Protein AF-A0A3M1MT87-F1 (afdb_monomer_lite)

pLDDT: mean 92.25, std 8.13, range [54.38, 97.94]

Radius of gyration: 17.78 Å; chains: 1; bounding box: 37×19×46 Å

Sequence (66 aa):
MPSRHAGSEAERRALNAYINLLRCTETVTADTCRHLADAGLTVGQFGTLEALYHLGPLCQRDIGRK

Secondary structure (DSSP, 8-state):
------S-HHHHHHHHHHHHHHHHHHHHHHHHTGGGGGGT--HHHHHHHHHHHHH-S--HHHHTT-

Str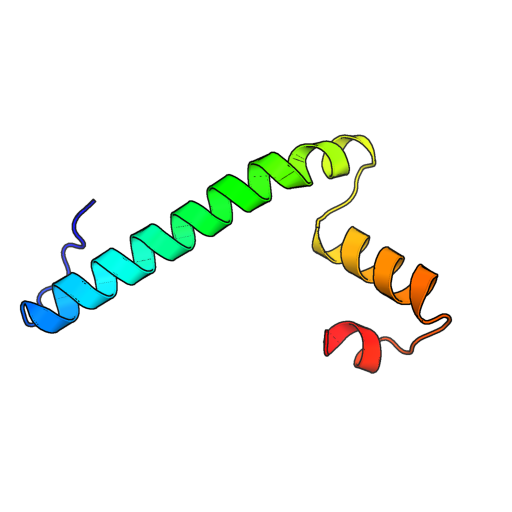ucture (mmCIF, N/CA/C/O backbone):
data_AF-A0A3M1MT87-F1
#
_entry.id   AF-A0A3M1MT87-F1
#
loop_
_atom_site.group_PDB
_atom_site.id
_atom_site.type_symbol
_atom_site.label_atom_id
_atom_site.label_alt_id
_atom_site.label_comp_id
_atom_site.label_asym_id
_atom_site.label_entity_id
_atom_site.label_seq_id
_atom_site.pdbx_PDB_ins_code
_atom_site.Cartn_x
_atom_site.Cartn_y
_atom_site.Cartn_z
_atom_site.occupancy
_atom_site.B_iso_or_equiv
_atom_site.auth_seq_id
_atom_site.auth_comp_id
_atom_site.auth_asym_id
_atom_site.auth_atom_id
_atom_site.pdbx_PDB_model_num
ATOM 1 N N . MET A 1 1 ? 5.104 5.456 -19.995 1.00 54.38 1 MET A N 1
ATOM 2 C CA . MET A 1 1 ? 5.905 6.496 -20.690 1.00 54.38 1 MET A CA 1
ATOM 3 C C . MET A 1 1 ? 7.368 6.107 -20.594 1.00 54.38 1 MET A C 1
ATOM 5 O O . MET A 1 1 ? 7.771 5.747 -19.496 1.00 54.38 1 MET A O 1
ATOM 9 N N . PRO A 1 2 ? 8.142 6.154 -21.688 1.00 62.44 2 PRO A N 1
ATOM 10 C CA . PRO A 1 2 ? 9.555 5.805 -21.637 1.00 62.44 2 PRO A CA 1
ATOM 11 C C . PRO A 1 2 ? 10.342 6.843 -20.823 1.00 62.44 2 PRO A C 1
ATOM 13 O O . PRO A 1 2 ? 10.231 8.044 -21.070 1.00 62.44 2 PRO A O 1
ATOM 16 N N . SER A 1 3 ? 11.136 6.390 -19.850 1.00 71.25 3 SER A N 1
ATOM 17 C CA . SER A 1 3 ? 12.082 7.238 -19.121 1.00 71.25 3 SER A CA 1
ATOM 18 C C . SER A 1 3 ? 13.103 7.845 -20.090 1.00 71.25 3 SER A C 1
ATOM 20 O O . SER A 1 3 ? 13.638 7.124 -20.937 1.00 71.25 3 SER A O 1
ATOM 22 N N . ARG A 1 4 ? 13.446 9.130 -19.926 1.00 76.50 4 ARG A N 1
ATOM 23 C CA . ARG A 1 4 ? 14.540 9.801 -20.668 1.00 76.50 4 ARG A CA 1
ATOM 24 C C . ARG A 1 4 ? 15.941 9.422 -20.156 1.00 76.50 4 ARG A C 1
ATOM 26 O O . ARG A 1 4 ? 16.907 10.123 -20.428 1.00 76.50 4 ARG A O 1
ATOM 33 N N . HIS A 1 5 ? 16.043 8.351 -19.374 1.00 81.31 5 HIS A N 1
ATOM 34 C CA . HIS A 1 5 ? 17.299 7.893 -18.803 1.00 81.31 5 HIS A CA 1
ATOM 35 C C . HIS A 1 5 ? 18.236 7.395 -19.912 1.00 81.31 5 HIS A C 1
ATOM 37 O O . HIS A 1 5 ? 17.868 6.508 -20.684 1.00 81.31 5 HIS A O 1
ATOM 43 N N . ALA A 1 6 ? 19.433 7.981 -19.981 1.00 78.50 6 ALA A N 1
ATOM 44 C CA . ALA A 1 6 ? 20.474 7.659 -20.955 1.00 78.50 6 ALA A CA 1
ATOM 45 C C . ALA A 1 6 ? 21.334 6.468 -20.485 1.00 78.50 6 ALA A C 1
ATOM 47 O O . ALA A 1 6 ? 22.551 6.579 -20.373 1.00 78.50 6 ALA A O 1
ATOM 48 N N . GLY A 1 7 ? 20.676 5.356 -20.154 1.00 87.62 7 GLY A N 1
ATOM 49 C CA . GLY A 1 7 ? 21.322 4.083 -19.821 1.00 87.62 7 GLY A CA 1
ATOM 50 C C . GLY A 1 7 ? 21.336 3.122 -21.010 1.00 87.62 7 GLY A C 1
ATOM 51 O O . GLY A 1 7 ? 20.762 3.401 -22.067 1.00 87.62 7 GLY A O 1
ATOM 52 N N . SER A 1 8 ? 21.952 1.958 -20.822 1.00 93.75 8 SER A N 1
ATOM 53 C CA . SER A 1 8 ? 21.855 0.836 -21.756 1.00 93.75 8 SER A CA 1
ATOM 54 C C . SER A 1 8 ? 20.395 0.426 -21.993 1.00 93.75 8 SER A C 1
ATOM 56 O O . SER A 1 8 ? 19.510 0.651 -21.164 1.00 93.75 8 SER A O 1
ATOM 58 N N . GLU A 1 9 ? 20.117 -0.247 -23.111 1.00 91.94 9 GLU A N 1
ATOM 59 C CA . GLU A 1 9 ? 18.758 -0.718 -23.414 1.00 91.94 9 GLU A CA 1
ATOM 60 C C . GLU A 1 9 ? 18.196 -1.665 -22.337 1.00 91.94 9 GLU A C 1
ATOM 62 O O . GLU A 1 9 ? 16.988 -1.685 -22.098 1.00 91.94 9 GLU A O 1
ATOM 67 N N . ALA A 1 10 ? 19.056 -2.425 -21.650 1.00 94.75 10 ALA A N 1
ATOM 68 C CA . ALA A 1 10 ? 18.652 -3.268 -20.528 1.00 94.75 10 ALA A CA 1
ATOM 69 C C . ALA A 1 10 ? 18.198 -2.436 -19.316 1.00 94.75 10 ALA A C 1
ATOM 71 O O . ALA A 1 10 ? 17.107 -2.671 -18.794 1.00 94.75 10 ALA A O 1
ATOM 72 N N . GLU A 1 11 ? 18.979 -1.427 -18.919 1.00 94.81 11 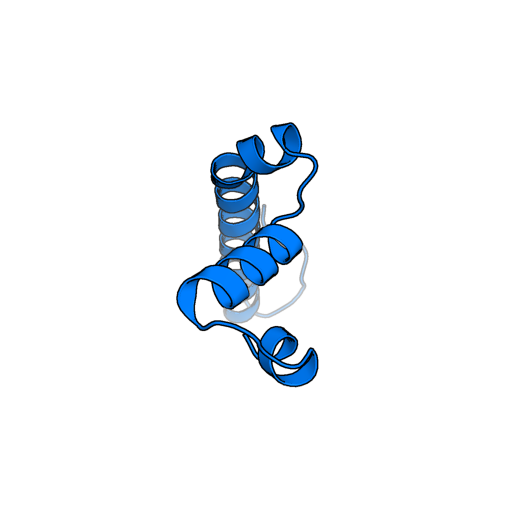GLU A N 1
ATOM 73 C CA . GLU A 1 11 ? 18.634 -0.513 -17.819 1.00 94.81 11 GLU A CA 1
ATOM 74 C C . GLU A 1 11 ? 17.356 0.267 -18.127 1.00 94.81 11 GLU A C 1
ATOM 76 O O . GLU A 1 11 ? 16.465 0.376 -17.286 1.00 94.81 11 GLU A O 1
ATOM 81 N N . ARG A 1 12 ? 17.213 0.746 -19.366 1.00 93.56 12 ARG A N 1
ATOM 82 C CA . ARG A 1 12 ? 16.029 1.487 -19.810 1.00 93.56 12 ARG A CA 1
ATOM 83 C C . ARG A 1 12 ? 14.768 0.623 -19.754 1.00 93.56 12 ARG A C 1
ATOM 85 O O . ARG A 1 12 ? 13.718 1.099 -19.323 1.00 93.56 12 ARG A O 1
ATOM 92 N N . ARG A 1 13 ? 14.852 -0.656 -20.148 1.00 93.88 13 ARG A N 1
ATOM 93 C CA . ARG A 1 13 ? 13.741 -1.614 -20.003 1.00 93.88 13 ARG A CA 1
ATOM 94 C C . ARG A 1 13 ? 13.408 -1.888 -18.539 1.00 93.88 13 ARG A C 1
ATOM 96 O O . ARG A 1 13 ? 12.232 -1.822 -18.187 1.00 93.88 13 ARG A O 1
ATOM 103 N N . ALA A 1 14 ? 14.411 -2.149 -17.701 1.00 95.62 14 ALA A N 1
ATOM 104 C CA . ALA A 1 14 ? 14.212 -2.406 -16.275 1.00 95.62 14 ALA A CA 1
ATOM 105 C C . ALA A 1 14 ? 13.551 -1.210 -15.568 1.00 95.62 14 ALA A C 1
ATOM 107 O O . ALA A 1 14 ? 12.556 -1.378 -14.865 1.00 95.62 14 ALA A O 1
ATOM 108 N N . LEU A 1 15 ? 14.035 0.008 -15.830 1.00 94.94 15 LEU A N 1
ATOM 109 C CA . LEU A 1 15 ? 13.476 1.235 -15.266 1.00 94.94 15 LEU A CA 1
ATOM 110 C C . LEU A 1 15 ? 12.033 1.474 -15.726 1.00 94.94 15 LEU A C 1
ATOM 112 O O . LEU A 1 15 ? 11.169 1.790 -14.912 1.00 94.94 15 LEU A O 1
ATOM 116 N N . ASN A 1 16 ? 11.745 1.285 -17.016 1.00 94.81 16 ASN A N 1
ATOM 117 C CA . ASN A 1 16 ? 10.379 1.411 -17.525 1.00 94.81 16 ASN A CA 1
ATOM 118 C C . ASN A 1 16 ? 9.429 0.391 -16.882 1.00 94.81 16 ASN A C 1
ATOM 120 O O . ASN A 1 16 ? 8.302 0.747 -16.540 1.00 94.81 16 ASN A O 1
ATOM 124 N N . ALA A 1 17 ? 9.876 -0.856 -16.697 1.00 96.00 17 ALA A N 1
ATOM 125 C CA . ALA A 1 17 ? 9.091 -1.882 -16.018 1.00 96.00 17 ALA A CA 1
ATOM 126 C C . ALA A 1 17 ? 8.811 -1.494 -14.560 1.00 96.00 17 ALA A C 1
ATOM 128 O O . ALA A 1 17 ? 7.655 -1.510 -14.143 1.00 96.00 17 ALA A O 1
ATOM 129 N N . TYR A 1 18 ? 9.833 -1.060 -13.818 1.00 96.25 18 TYR A N 1
ATOM 130 C CA . TYR A 1 18 ? 9.682 -0.592 -12.441 1.00 96.25 18 TYR A CA 1
ATOM 131 C C . TYR A 1 18 ? 8.697 0.580 -12.327 1.00 96.25 18 TYR A C 1
ATOM 133 O O . TYR A 1 18 ? 7.784 0.534 -11.509 1.00 96.25 18 TYR A O 1
ATOM 141 N N . ILE A 1 19 ? 8.821 1.598 -13.188 1.00 95.81 19 ILE A N 1
ATOM 142 C CA . ILE A 1 19 ? 7.908 2.754 -13.204 1.00 95.81 19 ILE A CA 1
ATOM 143 C C . ILE A 1 19 ? 6.466 2.313 -13.471 1.00 95.81 19 ILE A C 1
ATOM 145 O O . ILE A 1 19 ? 5.540 2.808 -12.829 1.00 95.81 19 ILE A O 1
ATOM 149 N N . ASN A 1 20 ? 6.261 1.403 -14.426 1.00 96.44 20 ASN A N 1
ATOM 150 C CA . ASN A 1 20 ? 4.925 0.905 -14.741 1.00 96.44 20 ASN A CA 1
ATOM 151 C C . ASN A 1 20 ? 4.331 0.113 -13.568 1.00 96.44 20 ASN A C 1
ATOM 153 O O . ASN A 1 20 ? 3.161 0.308 -13.252 1.00 96.44 20 ASN A O 1
ATOM 157 N N . LEU A 1 21 ? 5.128 -0.736 -12.911 1.00 97.94 21 LEU A N 1
ATOM 158 C CA . LEU A 1 21 ? 4.696 -1.485 -11.731 1.00 97.94 21 LEU A CA 1
ATOM 159 C C . LEU A 1 21 ? 4.347 -0.550 -10.573 1.00 97.94 21 LEU A C 1
ATOM 161 O O . LEU A 1 21 ? 3.261 -0.672 -10.019 1.00 97.94 21 LEU A O 1
ATOM 165 N N . LEU A 1 22 ? 5.209 0.421 -10.262 1.00 97.19 22 LEU A N 1
ATOM 166 C CA . LEU A 1 22 ? 4.970 1.393 -9.196 1.00 97.19 22 LEU A CA 1
ATOM 167 C C . LEU A 1 22 ? 3.644 2.137 -9.405 1.00 97.19 22 LEU A C 1
ATOM 169 O O . LEU A 1 22 ? 2.808 2.180 -8.509 1.00 97.19 22 LEU A O 1
ATOM 173 N N . ARG A 1 23 ? 3.405 2.641 -10.620 1.00 96.50 23 ARG A N 1
ATOM 174 C CA . ARG A 1 23 ? 2.164 3.356 -10.962 1.00 96.50 23 ARG A CA 1
ATOM 175 C C . ARG A 1 23 ? 0.929 2.466 -10.943 1.00 96.50 23 ARG A C 1
ATOM 177 O O . ARG A 1 23 ? -0.152 2.925 -10.577 1.00 96.50 23 ARG A O 1
ATOM 184 N N . CYS A 1 24 ? 1.072 1.211 -11.367 1.00 97.81 24 CYS A N 1
ATOM 185 C CA . CYS A 1 24 ? -0.000 0.228 -11.267 1.00 97.81 24 CYS A CA 1
ATOM 186 C C . CYS A 1 24 ? -0.389 0.037 -9.797 1.00 97.81 24 CYS A C 1
ATOM 188 O O . CYS A 1 24 ? -1.558 0.186 -9.453 1.00 97.81 24 CYS A O 1
ATOM 190 N N . THR A 1 25 ? 0.598 -0.173 -8.924 1.00 97.50 25 THR A N 1
ATOM 191 C CA . THR A 1 25 ? 0.389 -0.302 -7.478 1.00 97.50 25 THR A CA 1
ATOM 192 C C . THR A 1 25 ? -0.270 0.938 -6.882 1.00 97.50 25 THR A C 1
ATOM 194 O O . THR A 1 25 ? -1.220 0.798 -6.115 1.00 97.50 25 THR A O 1
ATOM 197 N N . GLU A 1 26 ? 0.172 2.143 -7.252 1.00 95.56 26 GLU A N 1
ATOM 198 C CA . GLU A 1 26 ? -0.444 3.401 -6.802 1.00 95.56 26 GLU A CA 1
ATOM 199 C C . GLU A 1 26 ? -1.911 3.496 -7.234 1.00 95.56 26 GLU A C 1
ATOM 201 O O . GLU A 1 26 ? -2.774 3.823 -6.423 1.00 95.56 26 GLU A O 1
ATOM 206 N N . THR A 1 27 ? -2.204 3.162 -8.494 1.00 97.50 27 THR A N 1
ATOM 207 C CA . THR A 1 27 ? -3.563 3.221 -9.052 1.00 97.50 27 THR A CA 1
ATOM 208 C C . THR A 1 27 ? -4.489 2.225 -8.363 1.00 97.50 27 THR A C 1
ATOM 210 O O . THR A 1 27 ? -5.580 2.596 -7.937 1.00 97.50 27 THR A O 1
ATOM 213 N N . VAL A 1 28 ? -4.046 0.972 -8.224 1.00 97.19 28 VAL A N 1
ATOM 214 C CA . VAL A 1 28 ? -4.824 -0.084 -7.568 1.00 97.19 28 VAL A CA 1
ATOM 215 C C . VAL A 1 28 ? -5.059 0.270 -6.105 1.00 97.19 28 VAL A C 1
ATOM 217 O O . VAL A 1 28 ? -6.204 0.270 -5.673 1.00 97.19 28 VAL A O 1
ATOM 220 N N . THR A 1 29 ? -4.010 0.655 -5.369 1.00 95.06 29 THR A N 1
ATOM 221 C CA . THR A 1 29 ? -4.123 1.054 -3.956 1.00 95.06 29 THR A CA 1
ATOM 222 C C . THR A 1 29 ? -5.098 2.214 -3.780 1.00 95.06 29 THR A C 1
ATOM 224 O O . THR A 1 29 ? -5.956 2.170 -2.902 1.00 95.06 29 THR A O 1
ATOM 227 N N . ALA A 1 30 ? -4.995 3.248 -4.619 1.00 93.31 30 ALA A N 1
ATOM 228 C CA . ALA A 1 30 ? -5.876 4.407 -4.543 1.00 93.31 30 ALA A CA 1
ATOM 229 C C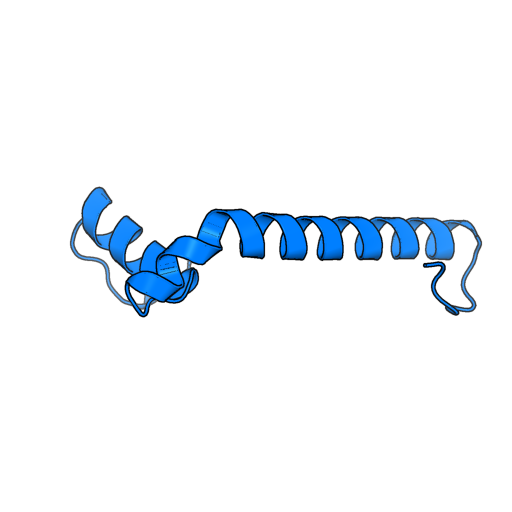 . ALA A 1 30 ? -7.345 4.034 -4.773 1.00 93.31 30 ALA A C 1
ATOM 231 O O . ALA A 1 30 ? -8.221 4.596 -4.120 1.00 93.31 30 ALA A O 1
ATOM 232 N N . ASP A 1 31 ? -7.618 3.095 -5.679 1.00 95.94 31 ASP A N 1
ATOM 233 C CA . ASP A 1 31 ? -8.980 2.661 -5.965 1.00 95.94 31 ASP A CA 1
ATOM 234 C C . ASP A 1 31 ? -9.543 1.758 -4.863 1.00 95.94 31 ASP A C 1
ATOM 236 O O . ASP A 1 31 ? -10.603 2.045 -4.304 1.00 95.94 31 ASP A O 1
ATOM 240 N N . THR A 1 32 ? -8.796 0.723 -4.472 1.00 95.62 32 THR A N 1
ATOM 241 C CA . THR A 1 32 ? -9.243 -0.246 -3.464 1.00 95.62 32 THR A CA 1
ATOM 242 C C . THR A 1 32 ? -9.389 0.381 -2.086 1.00 95.62 32 THR A C 1
ATOM 244 O O . THR A 1 32 ? -10.286 0.005 -1.338 1.00 95.62 32 THR A O 1
ATOM 247 N N . CYS A 1 33 ? -8.541 1.352 -1.741 1.00 95.50 33 CYS A N 1
ATOM 248 C CA . CYS A 1 33 ? -8.550 2.004 -0.433 1.00 95.50 33 CYS A CA 1
ATOM 249 C C . CYS A 1 33 ? -9.317 3.331 -0.408 1.00 95.50 33 CYS A C 1
ATOM 251 O O . CYS A 1 33 ? -9.355 3.980 0.635 1.00 95.50 33 CYS A O 1
ATOM 253 N N . ARG A 1 34 ? -9.942 3.746 -1.518 1.00 94.81 34 ARG A N 1
ATOM 254 C CA . ARG A 1 34 ? -10.664 5.027 -1.618 1.00 94.81 34 ARG A CA 1
ATOM 255 C C . ARG A 1 34 ? -11.692 5.217 -0.502 1.00 94.81 34 ARG A C 1
ATOM 257 O O . ARG A 1 34 ? -11.777 6.292 0.077 1.00 94.81 34 ARG A O 1
ATOM 264 N N . HIS A 1 35 ? -12.419 4.152 -0.181 1.00 95.25 35 HIS A N 1
ATOM 265 C CA . HIS A 1 35 ? -13.466 4.127 0.841 1.00 95.25 35 HIS A CA 1
ATOM 266 C C . HIS A 1 35 ? -12.952 4.424 2.263 1.00 95.25 35 HIS A C 1
ATOM 268 O O . HIS A 1 35 ? -13.726 4.823 3.126 1.00 95.25 35 HIS A O 1
ATOM 274 N N . LEU A 1 36 ? -11.649 4.267 2.532 1.00 96.31 36 LEU A N 1
ATOM 275 C CA . LEU A 1 36 ? -11.074 4.613 3.836 1.00 96.31 36 LEU A CA 1
ATOM 276 C C . LEU A 1 36 ? -11.142 6.122 4.106 1.00 96.31 36 LEU A C 1
ATOM 278 O O . LEU A 1 36 ? -11.252 6.534 5.262 1.00 96.31 36 LEU A O 1
ATOM 282 N N . ALA A 1 37 ? -11.136 6.942 3.049 1.00 92.81 37 ALA A N 1
ATOM 283 C CA . ALA A 1 37 ? -11.286 8.388 3.168 1.00 92.81 37 ALA A CA 1
ATOM 284 C C . ALA A 1 37 ? -12.665 8.783 3.720 1.00 92.81 37 ALA A C 1
ATOM 286 O O . ALA A 1 37 ? -12.751 9.759 4.463 1.00 92.81 37 ALA A O 1
ATOM 287 N N . ASP A 1 38 ? -13.712 7.998 3.443 1.00 95.00 38 ASP A N 1
ATOM 288 C CA . ASP A 1 38 ? -15.063 8.227 3.979 1.00 95.00 38 ASP A CA 1
ATOM 289 C C . ASP A 1 38 ? -15.099 8.052 5.508 1.00 95.00 38 ASP A C 1
ATOM 291 O O . ASP A 1 38 ? -15.895 8.685 6.198 1.00 95.00 38 ASP A O 1
ATOM 295 N N . ALA A 1 39 ? -14.187 7.235 6.047 1.00 95.38 39 ALA A N 1
ATOM 296 C CA . ALA A 1 39 ? -13.955 7.067 7.480 1.00 95.38 39 ALA A CA 1
ATOM 297 C C . ALA A 1 39 ? -12.873 8.016 8.041 1.00 95.38 39 ALA A C 1
ATOM 299 O O . ALA A 1 39 ? -12.531 7.928 9.220 1.00 95.38 39 ALA A O 1
ATOM 300 N N . GLY A 1 40 ? -12.310 8.908 7.218 1.00 96.19 40 GLY A N 1
ATOM 301 C CA . GLY A 1 40 ? -11.235 9.823 7.611 1.00 96.19 40 GLY A CA 1
ATOM 302 C C . G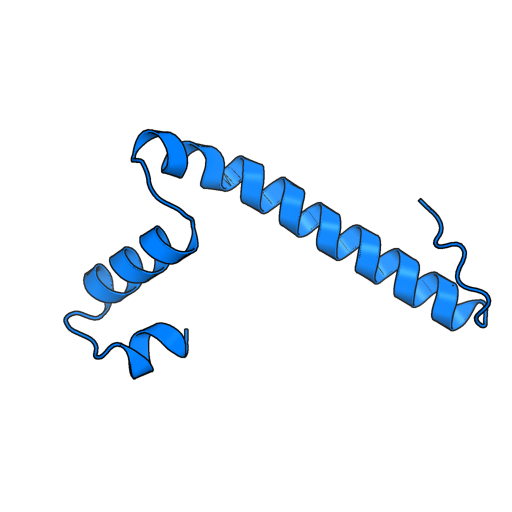LY A 1 40 ? -9.891 9.138 7.881 1.00 96.19 40 GLY A C 1
ATOM 303 O O . GLY A 1 40 ? -9.071 9.680 8.622 1.00 96.19 40 GLY A O 1
ATOM 304 N N . LEU A 1 41 ? -9.658 7.950 7.313 1.00 96.31 41 LEU A N 1
ATOM 305 C CA . LEU A 1 41 ? -8.461 7.144 7.551 1.00 96.31 41 LEU A CA 1
ATOM 306 C C . LEU A 1 41 ? -7.529 7.118 6.339 1.00 96.31 41 LEU A C 1
ATOM 308 O O . LEU A 1 41 ? -7.945 6.989 5.189 1.00 96.31 41 LEU A O 1
ATOM 312 N N . THR A 1 42 ? -6.228 7.149 6.618 1.00 94.69 42 THR A N 1
ATOM 313 C CA . THR A 1 42 ? -5.193 6.746 5.659 1.00 94.69 42 THR A CA 1
ATOM 314 C C . THR A 1 42 ? -5.016 5.225 5.653 1.00 94.69 42 THR A C 1
ATOM 316 O O . THR A 1 42 ? -5.315 4.552 6.641 1.00 94.69 42 THR A O 1
ATOM 319 N N . VAL A 1 43 ? -4.443 4.678 4.575 1.00 93.50 43 VAL A N 1
ATOM 320 C CA . VAL A 1 43 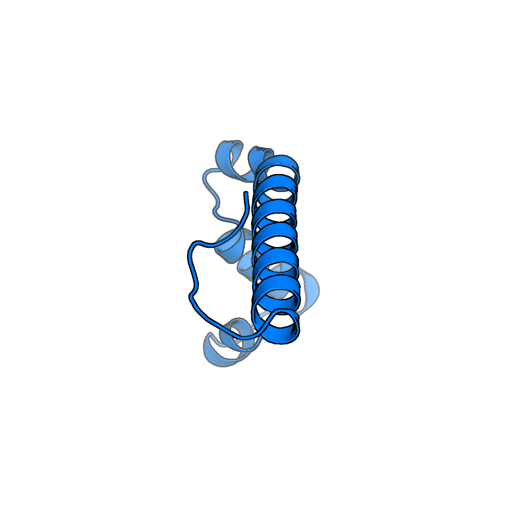? -4.124 3.240 4.469 1.00 93.50 43 VAL A CA 1
ATOM 321 C C . VAL A 1 43 ? -3.255 2.761 5.640 1.00 93.50 43 VAL A C 1
ATOM 323 O O . VAL A 1 43 ? -3.534 1.721 6.228 1.00 93.50 43 VAL A O 1
ATOM 326 N N . GLY A 1 44 ? -2.240 3.537 6.038 1.00 93.31 44 GLY A N 1
ATOM 327 C CA . GLY A 1 44 ? -1.360 3.174 7.157 1.00 93.31 44 GLY A CA 1
ATOM 328 C C . GLY A 1 44 ? -2.056 3.200 8.523 1.00 93.31 44 GLY A C 1
ATOM 329 O O . GLY A 1 44 ? -1.809 2.338 9.367 1.00 93.31 44 GLY A O 1
ATOM 330 N N . GLN A 1 45 ? -2.968 4.154 8.743 1.00 95.06 45 GLN A N 1
ATOM 331 C CA . GLN A 1 45 ? -3.785 4.183 9.962 1.00 95.06 45 GLN A CA 1
ATOM 332 C C . GLN A 1 45 ? -4.743 2.993 10.011 1.00 95.06 45 GLN A C 1
ATOM 334 O O . GLN A 1 45 ? -4.854 2.354 11.054 1.00 95.06 45 GLN A O 1
ATOM 339 N N . PHE A 1 46 ? -5.381 2.659 8.886 1.00 95.50 46 PHE A N 1
ATOM 340 C CA . PHE A 1 46 ? -6.212 1.465 8.786 1.00 95.50 46 PHE A CA 1
ATOM 341 C C . PHE A 1 46 ? -5.407 0.192 9.089 1.00 95.50 46 PHE A C 1
ATOM 343 O O . PHE A 1 46 ? -5.821 -0.587 9.941 1.00 95.50 46 PHE A O 1
ATOM 350 N N . GLY A 1 47 ? -4.215 0.032 8.506 1.00 94.31 47 GLY A N 1
ATOM 351 C CA . GLY A 1 47 ? -3.340 -1.111 8.797 1.00 94.31 47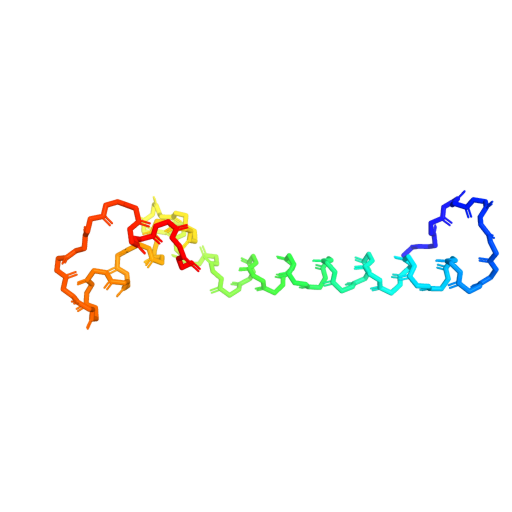 GLY A CA 1
ATOM 352 C C . GLY A 1 47 ? -2.902 -1.192 10.267 1.00 94.31 47 GLY A C 1
ATOM 353 O O . GLY A 1 47 ? -2.796 -2.279 10.831 1.00 94.31 47 GLY A O 1
ATOM 354 N N . THR A 1 48 ? -2.719 -0.049 10.936 1.00 95.56 48 THR A N 1
ATOM 355 C CA . THR A 1 48 ? -2.461 -0.016 12.387 1.00 95.56 48 THR A CA 1
ATOM 356 C C . THR A 1 48 ? -3.655 -0.554 13.179 1.00 95.56 48 THR A C 1
ATOM 358 O O . THR A 1 48 ? -3.476 -1.359 14.093 1.00 95.56 48 THR A O 1
ATOM 361 N N . LEU A 1 49 ? -4.874 -0.134 12.825 1.00 95.38 49 LEU A N 1
ATOM 362 C CA . LEU A 1 49 ? -6.100 -0.613 13.464 1.00 95.38 49 LEU A CA 1
ATOM 363 C C . LEU A 1 49 ? -6.321 -2.107 13.209 1.00 95.38 49 LEU A C 1
ATOM 365 O O . LEU A 1 49 ? -6.631 -2.835 14.145 1.00 95.38 49 LEU A O 1
ATOM 369 N N . GLU A 1 50 ? -6.104 -2.572 11.979 1.00 95.19 50 GLU A N 1
ATOM 370 C CA . GLU A 1 50 ? -6.189 -3.985 11.601 1.00 95.19 50 GLU A CA 1
ATOM 371 C C . GLU A 1 50 ? -5.207 -4.841 12.418 1.00 95.19 50 GLU A C 1
ATOM 373 O O . GLU A 1 50 ? -5.589 -5.868 12.986 1.00 95.19 50 GLU A O 1
ATOM 378 N N . ALA A 1 51 ? -3.954 -4.390 12.556 1.00 95.50 51 ALA A N 1
ATOM 379 C CA . ALA A 1 51 ? -2.948 -5.083 13.355 1.00 95.50 51 ALA A CA 1
ATOM 380 C C . ALA A 1 51 ? -3.357 -5.186 14.831 1.00 95.50 51 ALA A C 1
ATOM 382 O O . ALA A 1 51 ? -3.257 -6.265 15.413 1.00 95.50 51 ALA A O 1
ATOM 383 N N . LEU A 1 52 ? -3.843 -4.091 15.423 1.00 95.56 52 LEU A N 1
ATOM 384 C CA . LEU A 1 52 ? -4.316 -4.078 16.810 1.00 95.56 52 LEU A CA 1
ATOM 385 C C . LEU A 1 52 ? -5.571 -4.937 17.003 1.00 95.56 52 LEU A C 1
ATOM 387 O O . LEU A 1 52 ? -5.709 -5.602 18.028 1.00 95.56 52 LEU A O 1
ATOM 391 N N . TYR A 1 53 ? -6.474 -4.947 16.023 1.00 96.38 53 TYR A N 1
ATOM 392 C CA . TYR A 1 53 ? -7.704 -5.729 16.072 1.00 96.38 53 TYR A CA 1
ATOM 393 C C . TYR A 1 53 ? -7.425 -7.236 16.019 1.00 96.38 53 TYR A C 1
ATOM 395 O O . TYR A 1 53 ? -7.991 -7.994 16.803 1.00 96.38 53 TYR A O 1
ATOM 403 N N . HIS A 1 54 ? -6.527 -7.677 15.134 1.00 95.81 54 HIS A N 1
ATOM 404 C CA . HIS A 1 54 ? -6.255 -9.103 14.942 1.00 95.81 54 HIS A CA 1
ATOM 405 C C . HIS A 1 54 ? -5.192 -9.678 15.879 1.00 95.81 54 HIS A C 1
ATOM 407 O O . HIS A 1 54 ? -5.254 -10.861 16.206 1.00 95.81 54 HIS A O 1
ATOM 413 N N . LEU A 1 55 ? -4.209 -8.878 16.298 1.00 95.25 55 LEU A N 1
ATOM 414 C CA . LEU A 1 55 ? -3.093 -9.349 17.128 1.00 95.25 55 LEU A CA 1
ATOM 415 C C . LEU A 1 55 ? -3.176 -8.879 18.581 1.00 95.25 55 LEU A C 1
ATOM 417 O O . LEU A 1 55 ? -2.402 -9.347 19.414 1.00 95.25 55 LEU A O 1
ATOM 421 N N . GLY A 1 56 ? -4.112 -7.982 18.892 1.00 94.62 56 GLY A N 1
ATOM 422 C CA . GLY A 1 56 ? -4.247 -7.377 20.208 1.00 94.62 56 GLY A CA 1
ATOM 423 C C . GLY A 1 56 ? -3.263 -6.223 20.443 1.00 94.62 56 GLY A C 1
ATOM 424 O O . GLY A 1 56 ? -2.692 -5.672 19.499 1.00 94.62 56 GLY A O 1
ATOM 425 N N . PRO A 1 57 ? -3.072 -5.813 21.709 1.00 94.44 57 PRO A N 1
ATOM 426 C CA . PRO A 1 57 ? -2.196 -4.700 22.057 1.00 94.44 57 PRO A CA 1
ATOM 427 C C . PRO A 1 57 ? -0.747 -4.937 21.608 1.00 94.44 57 PRO A C 1
ATOM 429 O O . PRO A 1 57 ? -0.108 -5.903 22.021 1.00 94.44 57 PRO A O 1
ATOM 432 N N . LEU A 1 58 ? -0.213 -4.017 20.804 1.00 94.50 58 LEU A N 1
ATOM 433 C CA . LEU A 1 58 ? 1.169 -4.032 20.324 1.00 94.50 58 LEU A CA 1
ATOM 434 C C . LEU A 1 58 ? 1.864 -2.719 20.680 1.00 94.50 58 LEU A C 1
ATOM 436 O O . LEU A 1 58 ? 1.244 -1.653 20.675 1.00 94.50 58 LEU A O 1
ATOM 440 N N . CYS A 1 59 ? 3.168 -2.772 20.961 1.00 94.75 59 CYS A N 1
ATOM 441 C CA . CYS A 1 59 ? 3.941 -1.544 21.114 1.00 94.75 59 CYS A CA 1
ATOM 442 C C . CYS A 1 59 ? 4.196 -0.896 19.740 1.00 94.75 59 CYS A C 1
ATOM 444 O O . CYS A 1 59 ? 4.254 -1.582 18.718 1.00 94.75 59 CYS A O 1
ATOM 446 N N . GLN A 1 60 ? 4.398 0.426 19.701 1.00 92.62 60 GLN A N 1
ATOM 447 C CA . GLN A 1 60 ? 4.607 1.166 18.444 1.00 92.62 60 GLN A CA 1
ATOM 448 C C . GLN A 1 60 ? 5.724 0.587 17.566 1.00 92.62 60 GLN A C 1
ATOM 450 O O . GLN A 1 60 ? 5.605 0.580 16.343 1.00 92.62 60 GLN A O 1
ATOM 455 N N . ARG A 1 61 ? 6.801 0.080 18.178 1.00 94.56 61 ARG A N 1
ATOM 456 C CA . ARG A 1 61 ? 7.924 -0.515 17.444 1.00 94.56 61 ARG A CA 1
ATOM 457 C C . ARG A 1 61 ? 7.518 -1.785 16.696 1.00 94.56 61 ARG A C 1
ATOM 459 O O . ARG A 1 61 ? 8.041 -2.037 15.615 1.00 94.56 61 ARG A O 1
ATOM 466 N N . ASP A 1 62 ? 6.614 -2.569 17.270 1.00 92.62 62 ASP A N 1
ATOM 467 C CA . ASP A 1 62 ? 6.152 -3.818 16.667 1.00 92.62 62 ASP A CA 1
ATOM 468 C C . ASP A 1 62 ? 5.134 -3.541 15.554 1.00 92.62 62 ASP A C 1
ATOM 470 O O . ASP A 1 62 ? 5.142 -4.228 14.536 1.00 92.62 62 ASP A O 1
ATOM 474 N N . ILE A 1 63 ? 4.328 -2.482 15.699 1.00 91.69 63 ILE A N 1
ATOM 475 C CA . ILE A 1 63 ? 3.431 -1.987 14.644 1.00 91.69 63 ILE A CA 1
ATOM 476 C C . ILE A 1 63 ? 4.247 -1.476 13.449 1.00 91.69 63 ILE A C 1
ATOM 478 O O . ILE A 1 63 ? 3.980 -1.873 12.325 1.00 91.69 63 ILE A O 1
ATOM 482 N N . GLY A 1 64 ? 5.283 -0.660 13.676 1.00 88.38 64 GLY A N 1
ATOM 483 C CA . GLY A 1 64 ? 6.094 -0.079 12.595 1.00 88.38 64 GLY A CA 1
ATOM 484 C C . GLY A 1 64 ? 7.012 -1.057 11.847 1.00 88.38 64 GLY A C 1
ATOM 485 O O . GLY A 1 64 ? 7.663 -0.654 10.889 1.00 88.38 64 GLY A O 1
ATOM 486 N N . ARG A 1 65 ? 7.118 -2.319 12.291 1.00 88.50 65 ARG A N 1
ATOM 487 C CA . ARG A 1 65 ? 7.844 -3.389 11.578 1.00 88.50 65 ARG A CA 1
ATOM 488 C C . ARG A 1 65 ? 6.988 -4.126 10.545 1.00 88.50 65 ARG A C 1
ATOM 490 O O . ARG A 1 65 ? 7.543 -4.932 9.799 1.00 88.50 65 ARG A O 1
ATOM 497 N N . LYS A 1 66 ? 5.674 -3.916 10.567 1.00 71.81 66 LYS A N 1
ATOM 498 C CA . LYS A 1 66 ? 4.723 -4.466 9.599 1.00 71.81 66 LYS A CA 1
ATOM 499 C C . LYS A 1 66 ? 4.565 -3.505 8.433 1.00 71.81 66 LYS A C 1
ATOM 501 O O . LYS A 1 66 ? 4.457 -4.027 7.306 1.00 71.81 66 LYS A O 1
#

Foldseek 3Di:
DFDPDPDPPVVSVVVVVVVVVVVVCVVVCCVVCVCVVVVVDDPLRVQLVVCCVPVNDDDPVVSVVD